Protein AF-A0A523EFH1-F1 (afdb_monomer_lite)

Sequence (78 aa):
GHAAGPTIGMWDNQGPTPVRGDWKLFPDTGYAIEGNIRAQVPEWDNQWVQIKLEQSAVFDGNRVLYLAGRQTRWHVIK

Structure (mmCIF, N/CA/C/O backbone):
data_AF-A0A523EFH1-F1
#
_entry.id   AF-A0A523EFH1-F1
#
loop_
_at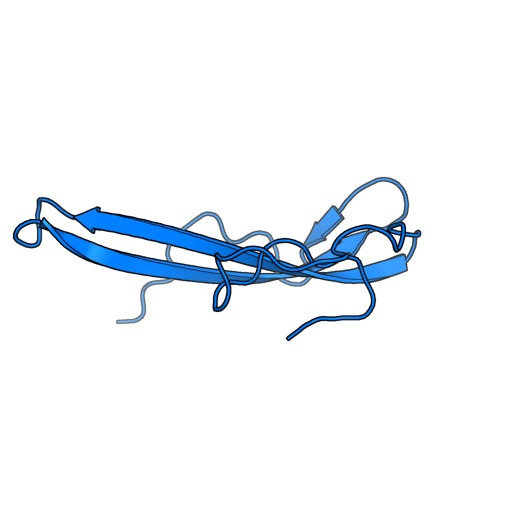om_site.group_PDB
_atom_site.id
_atom_site.type_symbol
_atom_site.label_atom_id
_atom_site.label_alt_id
_atom_site.label_comp_id
_atom_site.label_asym_id
_atom_site.label_entity_id
_atom_site.label_seq_id
_atom_site.pdbx_PDB_ins_code
_atom_site.Cartn_x
_atom_site.Cartn_y
_atom_site.Cartn_z
_atom_site.occupancy
_atom_site.B_iso_or_equiv
_atom_site.auth_seq_id
_atom_site.auth_comp_id
_atom_site.auth_asym_id
_atom_site.auth_atom_id
_atom_site.pdbx_PDB_model_num
ATOM 1 N N . GLY A 1 1 ? 7.873 -5.165 3.356 1.00 56.94 1 GLY A N 1
ATOM 2 C CA . GLY A 1 1 ? 9.290 -5.399 2.991 1.00 56.94 1 GLY A CA 1
ATOM 3 C C . GLY A 1 1 ? 9.420 -5.078 1.525 1.00 56.94 1 GLY A C 1
ATOM 4 O O . GLY A 1 1 ? 8.685 -5.665 0.745 1.00 56.94 1 GLY A O 1
ATOM 5 N N . HIS A 1 2 ? 10.259 -4.114 1.141 1.00 67.38 2 HIS A N 1
ATOM 6 C CA . HIS A 1 2 ? 10.139 -3.498 -0.184 1.00 67.38 2 HIS A CA 1
ATOM 7 C C . HIS A 1 2 ? 10.519 -4.458 -1.319 1.00 67.38 2 HIS A C 1
ATOM 9 O O . HIS A 1 2 ? 11.665 -4.883 -1.450 1.00 67.38 2 HIS A O 1
ATOM 15 N N . ALA A 1 3 ? 9.515 -4.818 -2.119 1.00 75.12 3 ALA A N 1
ATOM 16 C CA . ALA A 1 3 ? 9.679 -5.569 -3.358 1.00 75.12 3 ALA A CA 1
ATOM 17 C C . ALA A 1 3 ? 10.280 -4.680 -4.470 1.00 75.12 3 ALA A C 1
ATOM 19 O O . ALA A 1 3 ? 10.489 -3.488 -4.271 1.00 75.12 3 ALA A O 1
ATOM 20 N N . ALA A 1 4 ? 10.559 -5.253 -5.644 1.00 76.69 4 ALA A N 1
ATOM 21 C CA . ALA A 1 4 ? 11.381 -4.658 -6.710 1.00 76.69 4 ALA A CA 1
ATOM 22 C C . ALA A 1 4 ? 10.800 -3.409 -7.426 1.00 76.69 4 ALA A C 1
ATOM 24 O O . ALA A 1 4 ? 11.326 -2.998 -8.458 1.00 76.69 4 ALA A O 1
ATOM 25 N N . GLY A 1 5 ? 9.719 -2.816 -6.914 1.00 76.44 5 GLY A N 1
ATOM 26 C CA . GLY A 1 5 ? 9.071 -1.630 -7.478 1.00 76.44 5 GLY A CA 1
ATOM 27 C C . GLY A 1 5 ? 9.257 -0.367 -6.629 1.00 76.44 5 GLY A C 1
ATOM 28 O O . GLY A 1 5 ? 9.977 -0.388 -5.631 1.00 76.44 5 GLY A O 1
ATOM 29 N N . PRO A 1 6 ? 8.605 0.748 -7.008 1.00 81.12 6 PRO A N 1
ATOM 30 C CA . PRO A 1 6 ? 8.666 1.983 -6.238 1.00 81.12 6 PRO A CA 1
ATOM 31 C C . PRO A 1 6 ? 8.112 1.778 -4.827 1.00 81.12 6 PRO A C 1
ATOM 33 O O . PRO A 1 6 ? 7.170 1.011 -4.607 1.00 81.12 6 PRO A O 1
ATOM 36 N N . THR A 1 7 ? 8.664 2.520 -3.874 1.00 86.00 7 THR A N 1
ATOM 37 C CA . THR A 1 7 ? 8.202 2.493 -2.489 1.00 86.00 7 THR A CA 1
ATOM 38 C C . THR A 1 7 ? 6.870 3.227 -2.376 1.00 86.00 7 THR A C 1
ATOM 40 O O . THR A 1 7 ? 6.820 4.457 -2.354 1.00 86.00 7 THR A O 1
ATOM 43 N N . ILE A 1 8 ? 5.774 2.474 -2.271 1.00 86.06 8 ILE A N 1
ATOM 44 C CA . ILE A 1 8 ? 4.438 3.035 -2.052 1.00 86.06 8 ILE A CA 1
ATOM 45 C C . ILE A 1 8 ? 4.040 2.841 -0.590 1.00 86.06 8 ILE A C 1
ATOM 47 O O . ILE A 1 8 ? 3.683 1.741 -0.173 1.00 86.06 8 ILE A O 1
ATOM 51 N N . GLY A 1 9 ? 4.059 3.936 0.173 1.00 85.62 9 GLY A N 1
ATOM 52 C CA . GLY A 1 9 ? 3.772 3.926 1.607 1.00 85.62 9 GLY A CA 1
ATOM 53 C C . GLY A 1 9 ? 5.026 3.682 2.450 1.00 85.62 9 GLY A C 1
ATOM 54 O O . GLY A 1 9 ? 6.060 4.264 2.131 1.00 85.62 9 GLY A O 1
ATOM 55 N N . MET A 1 10 ? 4.879 2.911 3.534 1.00 86.06 10 MET A N 1
ATOM 56 C CA . MET A 1 10 ? 5.872 2.414 4.517 1.00 86.06 10 MET A CA 1
ATOM 57 C C . MET A 1 10 ? 5.190 2.444 5.877 1.00 86.06 10 MET A C 1
ATOM 59 O O . MET A 1 10 ? 5.192 3.476 6.553 1.00 86.06 10 MET A O 1
ATOM 63 N N . TRP A 1 11 ? 4.530 1.361 6.281 1.00 83.62 11 TRP A N 1
ATOM 64 C CA . TRP A 1 11 ? 3.676 1.437 7.469 1.00 83.62 11 TRP A CA 1
ATOM 65 C C . TRP A 1 11 ? 4.446 1.748 8.764 1.00 83.62 11 TRP A C 1
ATOM 67 O O . TRP A 1 11 ? 3.868 2.225 9.745 1.00 83.62 11 TRP A O 1
ATOM 77 N N . ASP A 1 12 ? 5.745 1.473 8.757 1.00 84.69 12 ASP A N 1
ATOM 78 C CA . ASP A 1 12 ? 6.719 1.669 9.823 1.00 84.69 12 ASP A CA 1
ATOM 79 C C . ASP A 1 12 ? 7.429 3.032 9.761 1.00 84.69 12 ASP A C 1
ATOM 81 O O . ASP A 1 12 ? 7.845 3.539 10.803 1.00 84.69 12 ASP A O 1
ATOM 85 N N . ASN A 1 13 ? 7.512 3.666 8.585 1.00 86.31 13 ASN A N 1
ATOM 86 C CA . ASN A 1 13 ? 8.203 4.940 8.388 1.00 86.31 13 ASN A CA 1
ATOM 87 C C . ASN A 1 13 ? 7.319 6.013 7.728 1.00 86.31 13 ASN A C 1
ATOM 89 O O . ASN A 1 13 ? 7.146 6.075 6.510 1.00 86.31 13 ASN A O 1
ATOM 93 N N . GLN A 1 14 ? 6.800 6.917 8.561 1.00 86.50 14 GLN A N 1
ATOM 94 C CA . GLN A 1 14 ? 5.946 8.038 8.146 1.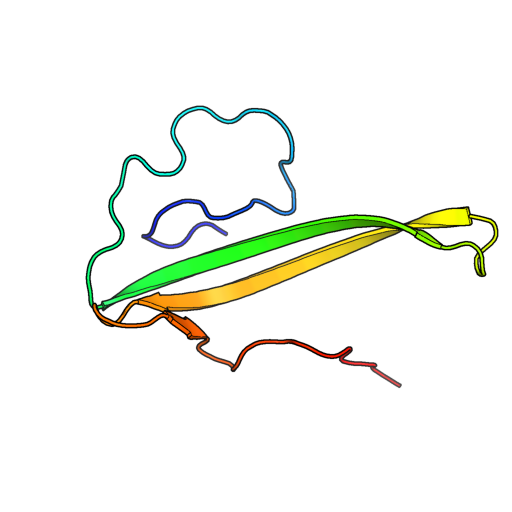00 86.50 14 GLN A CA 1
ATOM 95 C C . GLN A 1 14 ? 6.695 9.379 8.043 1.00 86.50 14 GLN A C 1
ATOM 97 O O . GLN A 1 14 ? 6.082 10.399 7.738 1.00 86.50 14 GLN A O 1
ATOM 102 N N . GLY A 1 15 ? 8.004 9.402 8.318 1.00 85.69 15 GLY A N 1
ATOM 103 C CA . GLY A 1 15 ? 8.833 10.602 8.180 1.00 85.69 15 GLY A CA 1
ATOM 104 C C . GLY A 1 15 ? 9.259 10.854 6.729 1.00 85.69 15 GLY A C 1
ATOM 105 O O . GLY A 1 15 ? 8.848 10.116 5.832 1.00 85.69 15 GLY A O 1
ATOM 106 N N . PRO A 1 16 ? 10.100 11.869 6.464 1.00 83.31 16 PRO A N 1
ATOM 107 C CA . PRO A 1 16 ? 10.750 12.032 5.167 1.00 83.31 16 PRO A CA 1
ATOM 108 C C . PRO A 1 16 ? 11.685 10.850 4.868 1.00 83.31 16 PRO A C 1
ATOM 110 O O . PRO A 1 16 ? 12.485 10.464 5.712 1.00 83.31 16 PRO A O 1
ATOM 113 N N . THR A 1 17 ? 11.639 10.307 3.649 1.00 78.81 17 THR A N 1
ATOM 114 C CA . THR A 1 17 ? 12.692 9.410 3.127 1.00 78.81 17 THR A CA 1
ATOM 115 C C . THR A 1 17 ? 13.053 9.932 1.750 1.00 78.81 17 THR A C 1
ATOM 117 O O . THR A 1 17 ? 12.143 10.064 0.926 1.00 78.81 17 THR A O 1
ATOM 120 N N . PRO A 1 18 ? 14.329 10.260 1.510 1.00 74.88 18 PRO A N 1
ATOM 121 C CA . PRO A 1 18 ? 14.813 10.638 0.189 1.00 74.88 18 PRO A CA 1
ATOM 122 C C . PRO A 1 18 ? 14.573 9.504 -0.812 1.00 74.88 18 PRO A C 1
ATOM 124 O O . PRO A 1 18 ? 14.722 8.349 -0.429 1.00 74.88 18 PRO A O 1
ATOM 127 N N . VAL A 1 19 ? 14.251 9.839 -2.069 1.00 66.12 19 VAL A N 1
ATOM 128 C CA . VAL A 1 19 ? 14.149 8.895 -3.204 1.00 66.12 19 VAL A CA 1
ATOM 129 C C . VAL A 1 19 ? 13.139 7.753 -2.969 1.00 66.12 19 VAL A C 1
ATOM 131 O O . VAL A 1 19 ? 13.441 6.742 -2.345 1.00 66.12 19 VAL A O 1
ATOM 134 N N . ARG A 1 20 ? 11.903 7.900 -3.476 1.00 64.38 20 ARG A N 1
ATOM 135 C CA . ARG A 1 20 ? 10.802 6.924 -3.249 1.00 64.38 20 ARG A CA 1
ATOM 136 C C . ARG A 1 20 ? 9.983 6.543 -4.488 1.00 64.38 20 ARG A C 1
ATOM 138 O O . ARG A 1 20 ? 9.076 5.723 -4.394 1.00 64.38 20 ARG A O 1
ATOM 145 N N . GLY A 1 21 ? 10.281 7.138 -5.638 1.00 68.31 21 GLY A N 1
ATOM 146 C CA . GLY A 1 21 ? 9.562 6.900 -6.896 1.00 68.31 21 GLY A CA 1
ATOM 147 C C . GLY A 1 21 ? 10.429 7.102 -8.136 1.00 68.31 21 GLY A C 1
ATOM 148 O O . GLY A 1 21 ? 9.911 7.156 -9.247 1.00 68.31 21 GLY A O 1
ATOM 149 N N . ASP A 1 22 ? 11.743 7.226 -7.945 1.00 75.44 22 ASP A N 1
ATOM 150 C CA . ASP A 1 22 ? 12.703 7.482 -9.020 1.00 75.44 22 ASP A CA 1
ATOM 151 C C . ASP A 1 22 ? 12.784 6.278 -9.968 1.00 75.44 22 ASP A C 1
ATOM 153 O O . ASP A 1 22 ? 13.051 6.422 -11.162 1.00 75.44 22 ASP A O 1
ATOM 157 N N . TRP A 1 23 ? 12.472 5.088 -9.444 1.00 77.12 23 TRP A N 1
ATOM 158 C CA . TRP A 1 23 ? 12.249 3.902 -10.249 1.00 77.12 23 TRP A CA 1
ATOM 159 C C . TRP A 1 23 ? 10.820 3.885 -10.785 1.00 77.12 23 TRP A C 1
ATOM 161 O O . TRP A 1 23 ? 9.850 3.758 -10.032 1.00 77.12 23 TRP A O 1
ATOM 171 N N . LYS A 1 24 ? 10.690 3.994 -12.109 1.00 85.00 24 LYS A N 1
ATOM 172 C CA . LYS A 1 24 ? 9.396 3.857 -12.778 1.00 85.00 24 LYS A CA 1
ATOM 173 C C . LYS A 1 24 ? 8.841 2.453 -12.558 1.00 85.00 24 LYS A C 1
ATOM 175 O O . LYS A 1 24 ? 9.577 1.470 -12.531 1.00 85.00 24 LYS A O 1
ATOM 180 N N . LEU A 1 25 ? 7.522 2.371 -12.450 1.00 87.06 25 LEU A N 1
ATOM 181 C CA . LEU A 1 25 ? 6.818 1.100 -12.446 1.00 87.06 25 LEU A CA 1
ATOM 182 C C . LEU A 1 25 ? 6.695 0.600 -13.892 1.00 87.06 25 LEU A C 1
ATOM 184 O O . LEU A 1 25 ? 6.083 1.267 -14.727 1.00 87.06 25 LEU A O 1
ATOM 188 N N . PHE A 1 26 ? 7.301 -0.547 -14.189 1.00 91.88 26 PHE A N 1
ATOM 189 C CA . PHE A 1 26 ? 7.261 -1.176 -15.511 1.00 91.88 26 PHE A CA 1
ATOM 190 C C . PHE A 1 26 ? 6.219 -2.302 -15.545 1.00 91.88 26 PHE A C 1
ATOM 192 O O . PHE A 1 26 ? 5.883 -2.841 -14.485 1.00 91.88 26 PHE A O 1
ATOM 199 N N . PRO A 1 27 ? 5.706 -2.679 -16.731 1.00 95.31 27 PRO A N 1
ATOM 200 C CA . PRO A 1 27 ? 4.890 -3.882 -16.870 1.00 95.31 27 PRO A CA 1
ATOM 201 C C . PRO A 1 27 ? 5.567 -5.109 -16.240 1.00 95.31 27 PRO A C 1
ATOM 203 O O . PRO A 1 27 ? 6.795 -5.189 -16.190 1.00 95.31 27 PRO A O 1
ATOM 206 N N . ASP A 1 28 ? 4.753 -6.029 -15.730 1.00 93.06 28 ASP A N 1
ATOM 207 C CA . ASP A 1 28 ? 5.148 -7.263 -15.042 1.00 93.06 28 ASP A CA 1
ATOM 208 C C . ASP A 1 28 ? 5.995 -7.057 -13.772 1.00 93.06 28 ASP A C 1
ATOM 210 O O . ASP A 1 28 ? 6.650 -7.976 -13.276 1.00 93.06 28 ASP A O 1
ATOM 214 N N . THR A 1 29 ? 5.947 -5.858 -13.181 1.00 92.44 29 THR A N 1
ATOM 215 C CA . THR A 1 29 ? 6.623 -5.574 -11.907 1.00 92.44 29 THR A CA 1
ATOM 216 C C . THR A 1 29 ? 5.737 -5.954 -10.726 1.00 92.44 29 THR A C 1
ATOM 218 O O . THR A 1 29 ? 4.652 -5.393 -10.551 1.00 92.44 29 THR A O 1
ATOM 221 N N . GLY A 1 30 ? 6.232 -6.854 -9.872 1.00 92.31 30 GLY A N 1
ATOM 222 C CA . GLY A 1 30 ? 5.674 -7.128 -8.547 1.00 92.31 30 GLY A CA 1
ATOM 223 C C . GLY A 1 30 ? 6.222 -6.169 -7.487 1.00 92.31 30 GLY A C 1
ATOM 224 O O . GLY A 1 30 ? 7.436 -5.994 -7.375 1.00 92.31 30 GLY A O 1
ATOM 225 N N . TYR A 1 31 ? 5.342 -5.552 -6.698 1.00 92.25 31 TYR A N 1
ATOM 226 C CA . TYR A 1 31 ? 5.711 -4.565 -5.681 1.00 92.25 31 TYR A CA 1
ATOM 227 C C . TYR A 1 31 ? 4.765 -4.576 -4.466 1.00 92.25 31 TYR A C 1
ATOM 229 O O . TYR A 1 31 ? 3.695 -5.190 -4.492 1.00 92.25 31 TYR A O 1
ATOM 237 N N . ALA A 1 32 ? 5.180 -3.917 -3.381 1.00 92.12 32 ALA A N 1
ATOM 238 C CA . ALA A 1 32 ? 4.405 -3.797 -2.147 1.00 92.12 32 ALA A CA 1
ATOM 239 C C . ALA A 1 32 ? 3.699 -2.434 -2.072 1.00 92.12 32 ALA A C 1
ATOM 241 O O . ALA A 1 32 ? 4.270 -1.404 -2.431 1.00 92.12 32 ALA A O 1
ATOM 242 N N . ILE A 1 33 ? 2.459 -2.434 -1.586 1.00 92.31 33 ILE A N 1
ATOM 243 C CA . ILE A 1 33 ? 1.688 -1.235 -1.248 1.00 92.31 33 ILE A CA 1
ATOM 244 C C . ILE A 1 33 ? 1.450 -1.265 0.261 1.00 92.31 33 ILE A C 1
ATOM 246 O O . ILE A 1 33 ? 0.728 -2.132 0.750 1.00 92.31 33 ILE A O 1
ATOM 250 N N . GLU A 1 34 ? 2.056 -0.327 0.987 1.00 92.19 34 GLU A N 1
ATOM 251 C CA . GLU A 1 34 ? 2.195 -0.357 2.449 1.00 92.19 34 GLU A CA 1
ATOM 252 C C . GLU A 1 34 ? 1.514 0.855 3.113 1.00 92.19 34 GLU A C 1
ATOM 254 O O . GLU A 1 34 ? 2.149 1.839 3.496 1.00 92.19 34 GLU A O 1
ATOM 259 N N . GLY A 1 35 ? 0.190 0.802 3.246 1.00 90.44 35 GLY A N 1
ATOM 260 C CA . GLY A 1 35 ? -0.614 1.855 3.862 1.00 90.44 35 GLY A CA 1
ATOM 261 C C . GLY A 1 35 ? -0.525 1.883 5.391 1.00 90.44 35 GLY A C 1
ATOM 262 O O . GLY A 1 35 ? -0.493 0.846 6.057 1.00 90.44 35 GLY A O 1
ATOM 263 N N . ASN A 1 36 ? -0.563 3.091 5.955 1.00 92.81 36 ASN A N 1
ATOM 264 C CA . ASN A 1 36 ? -0.666 3.322 7.391 1.00 92.81 36 ASN A CA 1
ATOM 265 C C . ASN A 1 36 ? -1.664 4.438 7.697 1.00 92.81 36 ASN A C 1
ATOM 267 O O . ASN A 1 36 ? -1.613 5.507 7.093 1.00 92.81 36 ASN A O 1
ATOM 271 N N . ILE A 1 37 ? -2.532 4.197 8.677 1.00 92.56 37 ILE A N 1
ATOM 272 C CA . ILE A 1 37 ? -3.409 5.212 9.259 1.00 92.56 37 ILE A CA 1
ATOM 273 C C . ILE A 1 37 ? -3.331 5.135 10.781 1.00 92.56 37 ILE A C 1
ATOM 275 O O . ILE A 1 37 ? -3.272 4.047 11.359 1.00 92.56 37 ILE A O 1
ATOM 279 N N . ARG A 1 38 ? -3.325 6.303 11.426 1.00 94.38 38 ARG A N 1
ATOM 280 C CA . ARG A 1 38 ? -3.453 6.461 12.875 1.00 94.38 38 ARG A CA 1
ATOM 281 C C . ARG A 1 38 ? -4.619 7.393 13.150 1.00 94.38 38 ARG A C 1
ATOM 283 O O . ARG A 1 38 ? -4.648 8.493 12.606 1.00 94.38 38 ARG A O 1
ATOM 290 N N . ALA A 1 39 ? -5.560 6.953 13.971 1.00 96.56 39 ALA A N 1
ATOM 291 C CA . ALA A 1 39 ? -6.725 7.741 14.350 1.00 96.56 39 ALA A CA 1
ATOM 292 C C . ALA A 1 39 ? -7.127 7.427 15.790 1.00 96.56 39 ALA A C 1
ATOM 294 O O . ALA A 1 39 ? -6.892 6.318 16.274 1.00 96.56 39 ALA A O 1
ATOM 295 N N . GLN A 1 40 ? -7.730 8.399 16.467 1.00 98.00 40 GLN A N 1
ATOM 296 C CA . GLN A 1 40 ? -8.385 8.157 17.748 1.00 98.00 40 GLN A CA 1
ATOM 297 C C . GLN A 1 40 ? -9.745 7.507 17.500 1.00 98.00 40 GLN A C 1
ATOM 299 O O . GLN A 1 40 ? -10.466 7.927 16.595 1.00 98.00 40 GLN A O 1
ATOM 304 N N . VAL A 1 41 ? -10.084 6.492 18.293 1.00 97.88 41 VAL A N 1
ATOM 305 C CA . VAL A 1 41 ? -11.389 5.821 18.253 1.00 97.88 41 VAL A CA 1
ATOM 306 C C . VAL A 1 41 ? -12.216 6.306 19.447 1.00 97.88 41 VAL A C 1
ATOM 308 O O . VAL A 1 41 ? -11.882 5.951 20.580 1.00 97.88 41 VAL A O 1
ATOM 311 N N . PRO A 1 42 ? -13.253 7.140 19.235 1.00 97.94 42 PRO A N 1
ATOM 312 C CA . PRO A 1 42 ? -14.033 7.730 20.325 1.00 97.94 42 PRO A CA 1
ATOM 313 C C . PRO A 1 42 ? -14.677 6.697 21.248 1.00 97.94 42 PRO A C 1
ATOM 315 O O . PRO A 1 42 ? -14.688 6.881 22.461 1.00 97.94 42 PRO A O 1
ATOM 318 N N . GLU A 1 43 ? -15.153 5.586 20.688 1.00 98.12 43 GLU A N 1
ATOM 319 C CA . GLU A 1 43 ? -15.788 4.489 21.421 1.00 98.12 43 GLU A CA 1
ATOM 320 C C . GLU A 1 43 ? -14.821 3.761 22.364 1.00 98.12 43 GLU A C 1
ATOM 322 O O . GLU A 1 43 ? -15.260 2.994 23.218 1.00 98.12 43 GLU A O 1
ATOM 327 N N . TRP A 1 44 ? -13.512 3.971 22.196 1.00 97.31 44 TRP A N 1
ATOM 328 C CA . TRP A 1 44 ? -12.443 3.384 23.004 1.00 97.31 44 TRP A CA 1
ATOM 329 C C . TRP A 1 44 ? -11.726 4.478 23.809 1.00 97.31 44 TRP A C 1
ATOM 331 O O . TRP A 1 44 ? -10.500 4.526 23.834 1.00 97.31 44 TRP A O 1
ATOM 341 N N . ASP A 1 45 ? -12.480 5.415 24.390 1.00 98.12 45 ASP A N 1
ATOM 342 C CA . ASP A 1 45 ? -11.958 6.543 25.179 1.00 98.12 45 ASP A CA 1
ATOM 343 C C . ASP A 1 45 ? -10.915 7.391 24.424 1.00 98.12 45 ASP A C 1
ATOM 345 O O . ASP A 1 45 ? -9.915 7.853 24.977 1.00 98.12 45 ASP A O 1
ATOM 349 N N . ASN A 1 46 ? -11.145 7.602 23.123 1.00 97.31 46 ASN A N 1
ATOM 350 C CA . ASN A 1 46 ? -10.221 8.283 22.206 1.00 97.31 46 ASN A CA 1
ATOM 351 C C . ASN A 1 46 ? -8.830 7.630 22.111 1.00 97.31 46 ASN A C 1
ATOM 353 O O . ASN A 1 46 ? -7.840 8.306 21.793 1.00 97.31 46 ASN A O 1
ATOM 357 N N . GLN A 1 47 ? -8.734 6.322 22.355 1.00 98.19 47 GLN A N 1
ATOM 358 C CA . GLN A 1 47 ? -7.498 5.573 22.184 1.00 98.19 47 GLN A CA 1
ATOM 359 C C . GLN A 1 47 ? -6.985 5.701 20.747 1.00 98.19 47 GLN A C 1
ATOM 361 O O . GLN A 1 47 ? -7.727 5.543 19.775 1.00 98.19 47 GLN A O 1
ATOM 366 N N . TRP A 1 48 ? -5.681 5.949 20.612 1.00 97.25 48 TRP A N 1
ATOM 367 C CA . TRP A 1 48 ? -5.005 5.898 19.322 1.00 97.25 48 TRP A CA 1
ATOM 368 C C . TRP A 1 48 ? -4.935 4.461 18.814 1.00 97.25 48 TRP A C 1
ATOM 370 O O . TRP A 1 48 ? -4.342 3.585 19.445 1.00 97.25 48 TRP A O 1
ATOM 380 N N . VAL A 1 49 ? -5.494 4.241 17.632 1.00 96.19 49 VAL A N 1
ATOM 381 C CA . VAL A 1 49 ? -5.421 2.978 16.905 1.00 96.19 49 VAL A CA 1
ATOM 382 C C . VAL A 1 49 ? -4.611 3.191 15.637 1.00 96.19 49 VAL A C 1
ATOM 384 O O . VAL A 1 49 ? -4.782 4.184 14.927 1.00 96.19 49 VAL A O 1
ATOM 387 N N . GLN A 1 50 ? -3.717 2.245 15.354 1.00 94.75 50 GLN A N 1
ATOM 388 C CA . GLN A 1 50 ? -2.934 2.205 14.127 1.00 94.75 50 GLN A CA 1
ATOM 389 C C . GLN A 1 50 ? -3.357 1.001 13.292 1.00 94.75 50 GLN A C 1
ATOM 391 O O . GLN A 1 50 ? -3.324 -0.133 13.768 1.00 94.75 50 GLN A O 1
ATOM 396 N N . ILE A 1 51 ? -3.686 1.243 12.027 1.00 93.88 51 ILE A N 1
ATOM 397 C CA . ILE A 1 51 ? -3.911 0.187 11.043 1.00 93.88 51 ILE A CA 1
ATOM 398 C C . ILE A 1 51 ? -2.745 0.215 10.067 1.00 93.88 51 ILE A C 1
ATOM 400 O O . ILE A 1 51 ? -2.457 1.242 9.450 1.00 93.88 51 ILE A O 1
ATOM 404 N N . LYS A 1 52 ? -2.088 -0.936 9.943 1.00 93.75 52 LYS A N 1
ATOM 405 C CA . LYS A 1 52 ? -0.979 -1.188 9.026 1.00 93.75 52 LYS A CA 1
ATOM 406 C C . LYS A 1 52 ? -1.466 -2.186 7.988 1.00 93.75 52 LYS A C 1
ATOM 408 O O . LYS A 1 52 ? -1.888 -3.278 8.365 1.00 93.75 52 LYS A 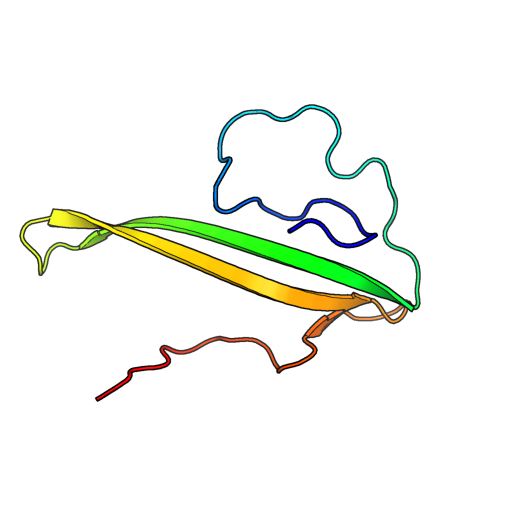O 1
ATOM 413 N N . LEU A 1 53 ? -1.442 -1.811 6.715 1.00 93.00 53 LEU A N 1
ATOM 414 C CA . LEU A 1 53 ? -1.896 -2.667 5.626 1.00 93.00 53 LEU A CA 1
ATOM 415 C C . LEU A 1 53 ? -0.808 -2.758 4.565 1.00 93.00 53 LEU A C 1
ATOM 417 O O . LEU A 1 53 ? -0.524 -1.781 3.882 1.00 93.00 53 LEU A O 1
ATOM 421 N N . GLU A 1 54 ? -0.244 -3.947 4.405 1.00 93.50 54 GLU A N 1
ATOM 422 C CA . GLU A 1 54 ? 0.686 -4.268 3.328 1.00 93.50 54 GLU A CA 1
ATOM 423 C C . GLU A 1 54 ? 0.021 -5.267 2.384 1.00 93.50 54 GLU A C 1
ATOM 425 O O . GLU A 1 54 ? -0.485 -6.304 2.815 1.00 93.50 54 GLU A O 1
ATOM 430 N N . GLN A 1 55 ? -0.014 -4.939 1.093 1.00 94.00 55 GLN A N 1
ATOM 431 C CA . GLN A 1 55 ? -0.519 -5.832 0.056 1.00 94.00 55 GLN A CA 1
ATOM 432 C C . GLN A 1 55 ? 0.462 -5.909 -1.111 1.00 94.00 55 GLN A C 1
ATOM 434 O O . GLN A 1 55 ? 0.946 -4.885 -1.593 1.00 94.00 55 GLN A O 1
ATOM 439 N N . SER A 1 56 ? 0.701 -7.122 -1.607 1.00 94.56 56 SER A N 1
ATOM 440 C CA . SER A 1 56 ? 1.463 -7.337 -2.837 1.00 94.56 56 SER A CA 1
ATOM 441 C C . SER A 1 56 ? 0.583 -7.128 -4.067 1.00 94.56 56 SER A C 1
ATOM 443 O O . SER A 1 56 ? -0.551 -7.621 -4.135 1.00 94.56 56 SER A O 1
ATOM 445 N N . ALA A 1 57 ? 1.125 -6.424 -5.054 1.00 95.00 57 ALA A N 1
ATOM 446 C CA . ALA A 1 57 ? 0.467 -6.166 -6.322 1.00 95.00 57 ALA A CA 1
ATOM 447 C C . ALA A 1 57 ? 1.428 -6.326 -7.506 1.00 95.00 57 ALA A C 1
ATOM 449 O O . ALA A 1 57 ? 2.643 -6.233 -7.350 1.00 95.00 57 ALA A O 1
ATOM 450 N N . VAL A 1 58 ? 0.867 -6.558 -8.691 1.00 95.31 58 VAL A N 1
ATOM 451 C CA . VAL A 1 58 ? 1.578 -6.554 -9.974 1.00 95.31 58 VAL A CA 1
ATOM 452 C C . VAL A 1 58 ? 0.983 -5.469 -10.858 1.00 95.31 58 VAL A C 1
ATOM 454 O O . VAL A 1 58 ? -0.239 -5.360 -10.957 1.00 95.31 58 VAL A O 1
ATOM 457 N N . PHE A 1 59 ? 1.825 -4.670 -11.505 1.00 94.81 59 PHE A N 1
ATOM 458 C CA . PHE A 1 59 ? 1.388 -3.793 -12.589 1.00 94.81 59 PHE A CA 1
ATOM 459 C C . PHE A 1 59 ? 1.603 -4.495 -13.926 1.00 94.81 59 PHE A C 1
ATOM 461 O O . PHE A 1 59 ? 2.740 -4.763 -14.290 1.00 94.81 59 PHE A O 1
ATOM 468 N N . ASP A 1 60 ? 0.529 -4.781 -14.662 1.00 95.00 60 ASP A N 1
ATOM 469 C CA . ASP A 1 60 ? 0.585 -5.512 -15.943 1.00 95.00 60 ASP A CA 1
ATOM 470 C C . ASP A 1 60 ? 0.861 -4.600 -17.158 1.00 95.00 60 ASP A C 1
ATOM 472 O O . ASP A 1 60 ? 0.743 -5.015 -18.308 1.00 95.00 60 ASP A O 1
ATOM 476 N N . GLY A 1 61 ? 1.194 -3.329 -16.915 1.00 95.56 61 GLY A N 1
ATOM 477 C CA . GLY A 1 61 ? 1.347 -2.308 -17.952 1.00 95.56 61 GLY A CA 1
ATOM 478 C C . GLY A 1 61 ? 0.081 -1.495 -18.233 1.00 95.56 61 GLY A C 1
ATOM 479 O O . GLY A 1 61 ? 0.188 -0.413 -18.802 1.00 95.56 61 GLY A O 1
ATOM 480 N N . ASN A 1 62 ? -1.093 -1.951 -17.785 1.00 96.31 62 ASN A N 1
ATOM 481 C CA . ASN A 1 62 ? -2.367 -1.240 -17.946 1.00 96.31 62 ASN A CA 1
ATOM 482 C C . ASN A 1 62 ? -3.087 -1.005 -16.613 1.00 96.31 62 ASN A C 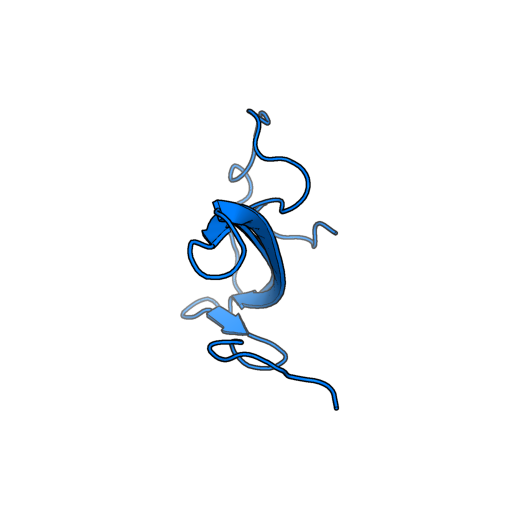1
ATOM 484 O O . ASN A 1 62 ? -3.726 0.028 -16.415 1.00 96.31 62 ASN A O 1
ATOM 488 N N . ARG A 1 63 ? -3.004 -1.962 -15.689 1.00 95.69 63 ARG A N 1
ATOM 489 C CA . ARG A 1 63 ? -3.697 -1.939 -14.399 1.00 95.69 63 ARG A CA 1
ATOM 490 C C . ARG A 1 63 ? -2.867 -2.585 -13.297 1.00 95.69 63 ARG A C 1
ATOM 492 O O . ARG A 1 63 ? -1.921 -3.329 -13.538 1.00 95.69 63 ARG A O 1
ATOM 499 N N . VAL A 1 64 ? -3.269 -2.301 -12.063 1.00 95.50 64 VAL A N 1
ATOM 500 C CA . VAL A 1 64 ? -2.702 -2.898 -10.853 1.00 95.50 64 VAL A CA 1
ATOM 501 C C . VAL A 1 64 ? -3.567 -4.080 -10.418 1.00 95.50 64 VAL A C 1
ATOM 503 O O . VAL A 1 64 ? -4.771 -3.937 -10.198 1.00 95.50 64 VAL A O 1
ATOM 506 N N . LEU A 1 65 ? -2.942 -5.243 -10.274 1.00 96.62 65 LEU A N 1
ATOM 507 C CA . LEU A 1 65 ? -3.547 -6.493 -9.830 1.00 96.62 65 LEU A CA 1
ATOM 508 C C . LEU A 1 65 ? -3.074 -6.810 -8.410 1.00 96.62 65 LEU A C 1
ATOM 510 O O . LEU A 1 65 ? -1.894 -7.062 -8.194 1.00 96.62 65 LEU A O 1
ATOM 514 N N . TYR A 1 66 ? -3.987 -6.828 -7.439 1.00 96.31 66 TYR A N 1
ATOM 515 C CA . TYR A 1 66 ? -3.680 -7.274 -6.076 1.00 96.31 66 TYR A CA 1
ATOM 516 C C . TYR A 1 66 ? -3.655 -8.802 -6.034 1.00 96.31 66 TYR A C 1
ATOM 518 O O . TYR A 1 66 ? -4.678 -9.435 -6.301 1.00 96.31 66 TYR A O 1
ATOM 526 N N . LEU A 1 67 ? -2.513 -9.393 -5.674 1.00 94.31 67 LEU A N 1
ATOM 527 C CA . LEU A 1 67 ? -2.272 -10.836 -5.830 1.00 94.31 67 LEU A CA 1
ATOM 528 C C . LEU A 1 67 ? -3.208 -11.720 -4.989 1.00 94.31 67 LEU A C 1
ATOM 530 O O . LEU A 1 67 ? -3.498 -12.845 -5.377 1.00 94.31 67 LEU A O 1
ATOM 534 N N . ALA A 1 68 ? -3.724 -11.193 -3.876 1.00 94.75 68 ALA A N 1
ATOM 535 C CA . ALA A 1 68 ? -4.715 -11.854 -3.021 1.00 94.75 68 ALA A CA 1
ATOM 536 C C . ALA A 1 68 ? -6.073 -11.122 -3.013 1.00 94.75 68 ALA A C 1
ATOM 538 O O . ALA A 1 68 ? -6.853 -11.238 -2.069 1.00 94.75 68 ALA A O 1
ATOM 539 N N . GLY A 1 69 ? -6.348 -10.319 -4.046 1.00 95.19 69 GLY A N 1
ATOM 540 C CA . GLY A 1 69 ? -7.457 -9.371 -4.045 1.00 95.19 69 GLY A CA 1
ATOM 541 C C . GLY A 1 69 ? -7.201 -8.162 -3.137 1.00 95.19 69 GLY A C 1
ATOM 542 O O . GLY A 1 69 ? -6.312 -8.141 -2.282 1.00 95.19 69 GLY A O 1
ATOM 543 N N . ARG A 1 70 ? -7.970 -7.090 -3.342 1.00 94.88 70 ARG A N 1
ATOM 544 C CA . ARG A 1 70 ? -7.844 -5.876 -2.528 1.00 94.88 70 ARG A CA 1
ATOM 545 C C . ARG A 1 70 ? -8.612 -6.043 -1.218 1.00 94.88 70 ARG A C 1
ATOM 547 O O . ARG A 1 70 ? -9.824 -6.266 -1.242 1.00 94.88 70 ARG A O 1
ATOM 554 N N . GLN A 1 71 ? -7.939 -5.867 -0.082 1.00 94.19 71 GLN A N 1
ATOM 555 C CA . GLN A 1 71 ? -8.605 -5.904 1.215 1.00 94.19 71 GLN A CA 1
ATOM 556 C C . GLN A 1 71 ? -9.357 -4.587 1.424 1.00 94.19 71 GLN A C 1
ATOM 558 O O . GLN A 1 71 ? -8.766 -3.517 1.532 1.00 94.19 71 GLN A O 1
ATOM 563 N N . THR A 1 72 ? -10.687 -4.664 1.441 1.00 94.25 72 THR A N 1
ATOM 564 C CA . THR A 1 72 ? -11.582 -3.497 1.585 1.00 94.25 72 THR A CA 1
ATOM 565 C C . THR A 1 72 ? -12.514 -3.601 2.784 1.00 94.25 72 THR A C 1
ATOM 567 O O . THR A 1 72 ? -13.323 -2.711 3.031 1.00 94.25 72 THR A O 1
ATOM 570 N N . ARG A 1 73 ? -12.413 -4.704 3.525 1.00 94.38 73 ARG A N 1
ATOM 571 C CA . ARG A 1 73 ? -13.216 -5.016 4.702 1.00 94.38 73 ARG A CA 1
ATOM 572 C C . ARG A 1 73 ? -12.321 -5.632 5.766 1.00 94.38 73 ARG A C 1
ATOM 574 O O . ARG A 1 73 ? -11.247 -6.150 5.460 1.00 94.38 73 ARG A O 1
ATOM 581 N N . TRP A 1 74 ? -12.787 -5.583 7.005 1.00 92.00 74 TRP A N 1
ATOM 582 C CA . TRP A 1 74 ? -12.117 -6.217 8.128 1.00 92.00 74 TRP A CA 1
ATOM 583 C C . TRP A 1 74 ? -12.142 -7.736 8.005 1.00 92.00 74 TRP A C 1
ATOM 585 O O . TRP A 1 74 ? -13.181 -8.331 7.720 1.00 92.00 74 TRP A O 1
ATOM 595 N N . HIS A 1 75 ? -10.995 -8.349 8.269 1.00 91.25 75 HIS A N 1
ATOM 596 C CA . HIS A 1 75 ? -10.905 -9.770 8.548 1.00 91.25 75 HIS A CA 1
ATOM 597 C C . HIS A 1 75 ? -10.873 -9.944 10.067 1.00 91.25 75 HIS A C 1
ATOM 599 O O . HIS A 1 75 ? -9.895 -9.571 10.711 1.00 91.25 75 HIS A O 1
ATOM 605 N N . VAL A 1 76 ? -11.971 -10.432 10.640 1.00 94.81 76 VAL A N 1
ATOM 606 C CA . VAL A 1 76 ? -12.125 -10.588 12.091 1.00 94.81 76 VAL A CA 1
ATOM 607 C C . VAL A 1 76 ? -11.944 -12.059 12.439 1.00 94.81 76 VAL A C 1
ATOM 609 O O . VAL A 1 76 ? -12.714 -12.897 11.970 1.00 94.81 76 VAL A O 1
ATOM 612 N N . ILE A 1 77 ? -10.938 -12.360 13.259 1.00 93.50 77 ILE A N 1
ATOM 613 C CA . ILE A 1 77 ? -10.733 -13.693 13.836 1.00 93.50 77 ILE A CA 1
ATOM 614 C C . ILE A 1 77 ? -11.592 -13.804 15.098 1.00 93.50 77 ILE A C 1
ATOM 616 O O . ILE A 1 77 ? -11.668 -12.845 15.868 1.00 93.50 77 ILE A O 1
ATOM 620 N N . LYS A 1 78 ? -12.256 -14.946 15.279 1.00 85.56 78 LYS A N 1
ATOM 621 C CA . LYS A 1 78 ? -13.086 -15.254 16.449 1.00 85.56 78 LYS A CA 1
ATOM 622 C C . LYS A 1 78 ? -12.464 -16.375 17.259 1.00 85.56 78 LYS A C 1
ATOM 624 O O . LYS A 1 78 ? -11.887 -17.279 16.615 1.00 85.56 78 LYS A O 1
#

Secondary str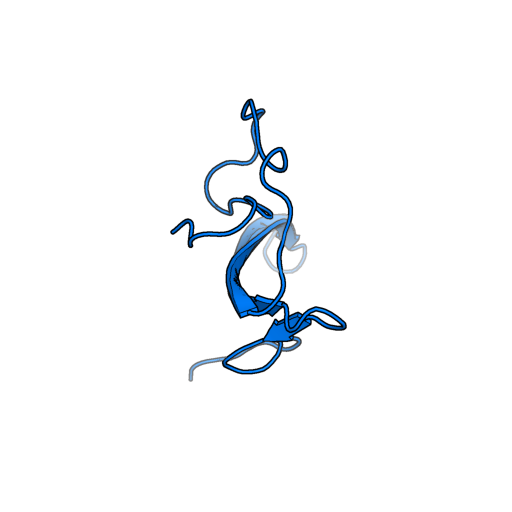ucture (DSSP, 8-state):
---SS--EE-TT--S--S-SS-SPPPTTEEEEEEEEEEEEEGGGTTEEEEEEEEEEEEE-SS-EEETT----S-----

Foldseek 3Di:
DWFPAFAAADQPDPDDDPGGHPGPQDAFGKTKHWDKDWFQDVVVVRDIDMDIDIFIWGHRRPDIGTPVDDDPDDDDDD

pLDDT: mean 89.41, std 8.98, range [56.94, 98.19]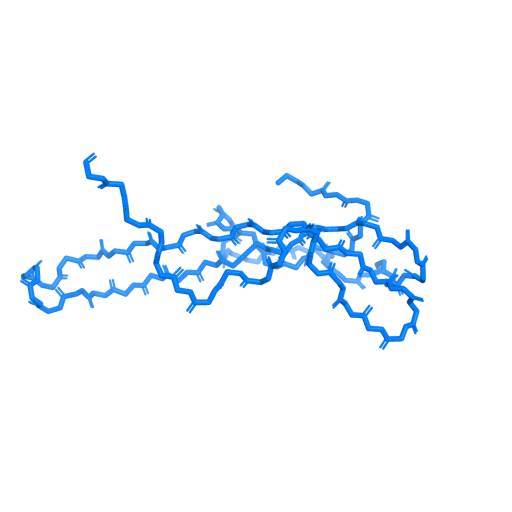

Radius of gyration: 15.18 Å; chains: 1; bounding box: 31×27×43 Å